Protein AF-A0A496VMR8-F1 (afdb_monomer)

pLDDT: mean 72.73, std 20.85, range [32.0, 97.62]

Radius of gyration: 28.85 Å; Cα contacts (8 Å, |Δi|>4): 171; chains: 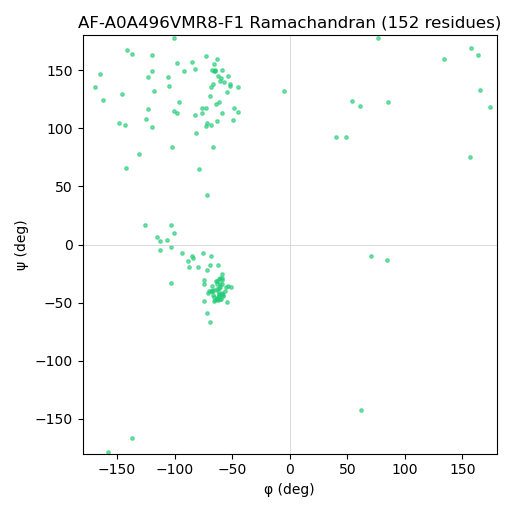1; bounding box: 86×50×65 Å

Solvent-accessible surface area (backbone atoms only — not comparable to full-atom values): 9808 Å² total; per-residue (Å²): 133,90,87,89,85,93,82,94,79,93,77,93,75,91,77,85,83,76,94,79,80,87,86,84,81,88,82,88,84,87,88,81,92,80,79,78,84,73,72,79,72,93,69,85,71,74,80,79,68,59,76,92,42,49,68,71,44,62,63,51,53,76,40,27,34,65,66,50,92,53,47,65,17,45,79,49,20,62,3,35,18,52,54,8,42,77,38,52,97,44,47,84,36,65,69,56,42,52,53,50,17,47,30,50,31,66,17,50,69,88,72,40,80,86,41,67,49,64,46,61,62,40,104,54,53,74,66,52,25,38,54,48,41,49,49,36,34,66,35,68,54,57,62,68,70,49,45,76,46,43,72,70,58,131

Structure (mmCIF, N/CA/C/O backbone):
data_AF-A0A496VMR8-F1
#
_entry.id   AF-A0A496VMR8-F1
#
loop_
_atom_site.group_PDB
_atom_site.id
_atom_site.type_symbol
_atom_site.label_atom_id
_atom_site.label_alt_id
_atom_site.label_comp_id
_atom_site.label_asym_id
_atom_site.label_entity_id
_atom_site.label_seq_id
_atom_site.pdbx_PDB_ins_code
_atom_site.Cartn_x
_atom_site.Cartn_y
_atom_site.Cartn_z
_atom_site.occupancy
_atom_site.B_iso_or_equiv
_atom_site.auth_seq_id
_atom_site.auth_comp_id
_atom_site.auth_asym_id
_atom_site.auth_atom_id
_atom_site.pdbx_PDB_model_num
ATOM 1 N N . MET A 1 1 ? 73.668 -15.943 53.269 1.00 37.44 1 MET A N 1
ATOM 2 C CA . MET A 1 1 ? 74.168 -16.975 52.333 1.00 37.44 1 MET A CA 1
ATOM 3 C C . MET A 1 1 ? 73.376 -18.255 52.558 1.00 37.44 1 MET A C 1
ATOM 5 O O . MET A 1 1 ? 73.432 -18.730 53.677 1.00 37.44 1 MET A O 1
ATOM 9 N N . LYS A 1 2 ? 72.693 -18.758 51.511 1.00 41.97 2 LYS A N 1
ATOM 10 C CA . LYS A 1 2 ? 72.359 -20.175 51.207 1.00 41.97 2 LYS A CA 1
ATOM 11 C C . LYS A 1 2 ? 71.631 -20.953 52.338 1.00 41.97 2 LYS A C 1
ATOM 13 O O . LYS A 1 2 ? 72.177 -21.131 53.413 1.00 41.97 2 LYS A O 1
ATOM 18 N N . LYS A 1 3 ? 70.447 -21.541 52.136 1.00 42.44 3 LYS A N 1
ATOM 19 C CA . LYS A 1 3 ? 70.171 -22.636 51.187 1.00 42.44 3 LYS A CA 1
ATOM 20 C C . LYS A 1 3 ? 68.658 -22.810 50.943 1.00 42.44 3 LYS A C 1
ATOM 22 O O . LYS A 1 3 ? 67.849 -22.625 51.842 1.00 42.44 3 LYS A O 1
ATOM 27 N N . THR A 1 4 ? 68.355 -23.211 49.715 1.00 48.25 4 THR A N 1
ATOM 28 C CA . THR A 1 4 ? 67.074 -23.632 49.124 1.00 48.25 4 THR A CA 1
ATOM 29 C C . THR A 1 4 ? 66.762 -25.107 49.436 1.00 48.25 4 THR A C 1
ATOM 31 O O . THR A 1 4 ? 67.712 -25.878 49.527 1.00 48.25 4 THR A O 1
ATOM 34 N N . LEU A 1 5 ? 65.476 -25.493 49.524 1.00 48.44 5 LEU A N 1
ATOM 35 C CA . LEU A 1 5 ? 64.810 -26.709 48.969 1.00 48.44 5 LEU A CA 1
ATOM 36 C C . LEU A 1 5 ? 63.350 -26.731 49.503 1.00 48.44 5 LEU A C 1
ATOM 38 O O . LEU A 1 5 ? 63.162 -26.553 50.698 1.00 48.44 5 LEU A O 1
ATOM 42 N N . LEU A 1 6 ? 62.283 -26.680 48.694 1.00 39.66 6 LEU A N 1
ATOM 43 C CA . LEU A 1 6 ? 61.690 -27.653 47.747 1.00 39.66 6 LEU A CA 1
ATOM 44 C C . LEU A 1 6 ? 60.708 -28.650 48.409 1.00 39.66 6 LEU A C 1
ATOM 46 O O . LEU A 1 6 ? 61.092 -29.416 49.284 1.00 39.66 6 LEU A O 1
ATOM 50 N N . GLY A 1 7 ? 59.469 -28.666 47.899 1.00 39.09 7 GLY A N 1
ATOM 51 C CA . GLY A 1 7 ? 58.415 -29.666 48.144 1.00 39.09 7 GLY A CA 1
ATOM 52 C C . GLY A 1 7 ? 57.031 -29.059 47.870 1.00 39.09 7 GLY A C 1
ATOM 53 O O . GLY A 1 7 ? 56.445 -28.462 48.760 1.00 39.09 7 GLY A O 1
ATOM 54 N N . ILE A 1 8 ? 56.613 -28.874 46.612 1.00 43.19 8 ILE A N 1
ATOM 55 C CA . ILE A 1 8 ? 55.771 -29.784 45.799 1.00 43.19 8 ILE A CA 1
ATOM 56 C C . ILE A 1 8 ? 54.631 -30.428 46.605 1.00 43.19 8 ILE A C 1
ATOM 58 O O . ILE A 1 8 ? 54.789 -31.501 47.176 1.00 43.19 8 ILE A O 1
ATOM 62 N N . GLY A 1 9 ? 53.465 -29.778 46.584 1.00 42.06 9 GLY A N 1
ATOM 63 C CA . GLY A 1 9 ? 52.176 -30.350 46.966 1.00 42.06 9 GLY A CA 1
ATOM 64 C C . GLY A 1 9 ? 51.193 -30.168 45.813 1.00 42.06 9 GLY A C 1
ATOM 65 O O . GLY A 1 9 ? 50.787 -29.050 45.511 1.00 42.06 9 GLY A O 1
ATOM 66 N N . ILE A 1 10 ? 50.869 -31.268 45.138 1.00 45.88 10 ILE A N 1
ATOM 67 C CA . ILE A 1 10 ? 49.875 -31.356 44.065 1.00 45.88 10 ILE A CA 1
ATOM 68 C C . ILE A 1 10 ? 48.490 -31.327 44.718 1.00 45.88 10 ILE A C 1
ATOM 70 O O . ILE A 1 10 ? 48.128 -32.253 45.438 1.00 45.88 10 ILE A O 1
ATOM 74 N N . GLY A 1 11 ? 47.727 -30.262 44.472 1.00 43.59 11 GLY A N 1
ATOM 75 C CA . GLY A 1 11 ? 46.326 -30.135 44.866 1.00 43.59 11 GLY A CA 1
ATOM 76 C C . GLY A 1 11 ? 45.463 -29.946 43.627 1.00 43.59 11 GLY A C 1
ATOM 77 O O . GLY A 1 11 ? 45.422 -28.863 43.054 1.00 43.59 11 GLY A O 1
ATOM 78 N N . ILE A 1 12 ? 44.805 -31.021 43.199 1.00 47.41 12 ILE A N 1
ATOM 79 C CA . ILE A 1 12 ? 43.786 -31.017 42.148 1.00 47.41 12 ILE A CA 1
ATOM 80 C C . ILE A 1 12 ? 42.535 -30.354 42.735 1.00 47.41 12 ILE A C 1
ATOM 82 O O . ILE A 1 12 ? 41.959 -30.862 43.693 1.00 47.41 12 ILE A O 1
ATOM 86 N N . GLY A 1 13 ? 42.124 -29.222 42.167 1.00 40.88 13 GLY A N 1
ATOM 87 C CA . GLY A 1 13 ? 40.922 -28.494 42.565 1.00 40.88 13 GLY A CA 1
ATOM 88 C C . GLY A 1 13 ? 40.320 -27.792 41.358 1.00 40.88 13 GLY A C 1
ATOM 89 O O . GLY A 1 13 ? 40.856 -26.806 40.866 1.00 40.88 13 GLY A O 1
ATOM 90 N N . ILE A 1 14 ? 39.235 -28.366 40.857 1.00 50.00 14 ILE A N 1
ATOM 91 C CA . ILE A 1 14 ? 38.456 -27.932 39.699 1.00 50.00 14 ILE A CA 1
ATOM 92 C C . ILE A 1 14 ? 37.884 -26.534 39.974 1.00 50.00 14 ILE A C 1
ATOM 94 O O . ILE A 1 14 ? 37.153 -26.349 40.943 1.00 50.00 14 ILE A O 1
ATOM 98 N N . GLY A 1 15 ? 38.196 -25.564 39.115 1.00 37.81 15 GLY A N 1
ATOM 99 C CA . GLY A 1 15 ? 37.668 -24.201 39.183 1.00 37.81 15 GLY A CA 1
ATOM 100 C C . GLY A 1 15 ? 37.148 -23.748 37.825 1.00 37.81 15 GLY A C 1
ATOM 101 O O . GLY A 1 15 ? 37.823 -23.005 37.120 1.00 37.81 15 GLY A O 1
ATOM 102 N N . LEU A 1 16 ? 35.953 -24.208 37.448 1.00 45.22 16 LEU A N 1
ATOM 103 C CA . LEU A 1 16 ? 35.157 -23.572 36.398 1.00 45.22 16 LEU A CA 1
ATOM 104 C C . LEU A 1 16 ? 34.608 -22.257 36.963 1.00 45.22 16 LEU A C 1
ATOM 106 O O . LEU A 1 16 ? 33.652 -22.260 37.735 1.00 45.22 16 LEU A O 1
ATOM 110 N N . ILE A 1 17 ? 35.218 -21.133 36.592 1.00 49.81 17 ILE A N 1
ATOM 111 C CA . ILE A 1 17 ? 34.646 -19.808 36.845 1.00 49.81 17 ILE A CA 1
ATOM 112 C C . ILE A 1 17 ? 33.611 -19.550 35.750 1.00 49.81 17 ILE A C 1
ATOM 114 O O . ILE A 1 17 ? 33.937 -19.132 34.641 1.00 49.81 17 ILE A O 1
ATOM 118 N N . VAL A 1 18 ? 32.351 -19.835 36.072 1.00 51.59 18 VAL A N 1
ATOM 119 C CA . VAL A 1 18 ? 31.188 -19.297 35.365 1.00 51.59 18 VAL A CA 1
ATOM 120 C C . VAL A 1 18 ? 30.935 -17.911 35.950 1.00 51.59 18 VAL A C 1
ATOM 122 O O . VAL A 1 18 ? 30.579 -17.781 37.120 1.00 51.59 18 VAL A O 1
ATOM 125 N N . VAL A 1 19 ? 31.154 -16.863 35.157 1.00 53.84 19 VAL A N 1
ATOM 126 C CA . VAL A 1 19 ? 30.753 -15.501 35.522 1.00 53.84 19 VAL A CA 1
ATOM 127 C C . VAL A 1 19 ? 29.233 -15.419 35.417 1.00 53.84 19 VAL A C 1
ATOM 129 O O . VAL A 1 19 ? 28.676 -15.360 34.325 1.00 53.84 19 VAL A O 1
ATOM 132 N N . GLY A 1 20 ? 28.575 -15.433 36.573 1.00 39.44 20 GLY A N 1
ATOM 133 C CA . GLY A 1 20 ? 27.197 -15.004 36.755 1.00 39.44 20 GLY A CA 1
ATOM 134 C C . GLY A 1 20 ? 27.149 -13.824 37.724 1.00 39.44 20 GLY A C 1
ATOM 135 O O . GLY A 1 20 ? 27.739 -13.886 38.796 1.00 39.44 20 GLY A O 1
ATOM 136 N N . TYR A 1 21 ? 26.424 -12.773 37.351 1.00 38.00 21 TYR A N 1
ATOM 137 C CA . TYR A 1 21 ? 25.860 -11.744 38.235 1.00 38.00 21 TYR A CA 1
ATOM 138 C C . TYR A 1 21 ? 24.498 -11.400 37.605 1.00 38.00 21 TYR A C 1
ATOM 140 O O . TYR A 1 21 ? 24.469 -10.928 36.476 1.00 38.00 21 TYR A O 1
ATOM 148 N N . ASN A 1 22 ? 23.343 -11.863 38.101 1.00 36.72 22 ASN A N 1
ATOM 149 C CA . ASN A 1 22 ? 22.645 -11.562 39.362 1.00 36.72 22 ASN A CA 1
ATOM 150 C C . ASN A 1 22 ? 22.510 -10.059 39.642 1.00 36.72 22 ASN A C 1
ATOM 152 O O . ASN A 1 22 ? 23.364 -9.461 40.290 1.00 36.72 22 ASN A O 1
ATOM 156 N N . TYR A 1 23 ? 21.382 -9.488 39.208 1.00 32.00 23 TYR A N 1
ATOM 157 C CA . TYR A 1 23 ? 20.835 -8.260 39.775 1.00 32.00 23 TYR A CA 1
ATOM 158 C C . TYR A 1 23 ? 19.742 -8.624 40.779 1.00 32.00 23 TYR A C 1
ATOM 160 O O . TYR A 1 23 ? 18.696 -9.159 40.423 1.00 32.00 23 TYR A O 1
ATOM 168 N N . ASN A 1 24 ? 20.031 -8.335 42.045 1.00 39.62 24 ASN A N 1
ATOM 169 C CA . ASN A 1 24 ? 19.116 -8.391 43.174 1.00 39.62 24 ASN A CA 1
ATOM 170 C C . ASN A 1 24 ? 18.569 -6.976 43.412 1.00 39.62 24 ASN A C 1
ATOM 172 O O . ASN A 1 24 ? 19.356 -6.064 43.664 1.00 39.62 24 ASN A O 1
ATOM 176 N N . VAL A 1 25 ? 17.248 -6.793 43.374 1.00 39.12 25 VAL A N 1
ATOM 177 C CA . VAL A 1 25 ? 16.590 -5.608 43.943 1.00 39.12 25 VAL A CA 1
ATOM 178 C C . VAL A 1 25 ? 15.572 -6.100 44.966 1.00 39.12 25 VAL A C 1
ATOM 180 O O . VAL A 1 25 ? 14.660 -6.858 44.650 1.00 39.12 25 VAL A O 1
ATOM 183 N N . SER A 1 26 ? 15.813 -5.723 46.217 1.00 38.31 26 SER A N 1
ATOM 184 C CA . SER A 1 26 ? 15.092 -6.141 47.415 1.00 38.31 26 SER A CA 1
ATOM 185 C C . SER A 1 26 ? 13.645 -5.636 47.442 1.00 38.31 26 SER A C 1
ATOM 187 O O . SER A 1 26 ? 13.392 -4.463 47.181 1.00 38.31 26 SER A O 1
ATOM 189 N N . ASN A 1 27 ? 12.719 -6.504 47.858 1.00 43.16 27 ASN A N 1
ATOM 190 C CA . ASN A 1 27 ? 11.381 -6.145 48.344 1.00 43.16 27 ASN A CA 1
ATOM 191 C C . ASN A 1 27 ? 11.419 -5.977 49.879 1.00 43.16 27 ASN A C 1
ATOM 193 O O . ASN A 1 27 ? 12.207 -6.665 50.536 1.00 43.16 27 ASN A O 1
ATOM 197 N N . PRO A 1 28 ? 10.583 -5.107 50.473 1.00 50.69 28 PRO A N 1
ATOM 198 C CA . PRO A 1 28 ? 9.488 -5.638 51.302 1.00 50.69 28 PRO A CA 1
ATOM 199 C C . PRO A 1 28 ? 8.222 -4.753 51.204 1.00 50.69 28 PRO A C 1
ATOM 201 O O . PRO A 1 28 ? 8.284 -3.544 51.397 1.00 50.69 28 PRO A O 1
ATOM 204 N N . THR A 1 29 ? 7.017 -5.261 50.934 1.00 33.69 29 THR A N 1
ATOM 205 C CA . THR A 1 29 ? 6.047 -5.799 51.918 1.00 33.69 29 THR A CA 1
ATOM 206 C C . THR A 1 29 ? 4.696 -5.912 51.178 1.00 33.69 29 THR A C 1
ATOM 208 O O . THR A 1 29 ? 4.313 -4.969 50.493 1.00 33.69 29 THR A O 1
ATOM 211 N N . ALA A 1 30 ? 3.972 -7.030 51.286 1.00 41.16 30 ALA A N 1
ATOM 212 C CA . ALA A 1 30 ? 2.591 -7.203 50.781 1.00 41.16 30 ALA A CA 1
ATOM 213 C C . ALA A 1 30 ? 1.575 -7.050 51.947 1.00 41.16 30 ALA A C 1
ATOM 215 O O . ALA A 1 30 ? 2.044 -6.981 53.085 1.00 41.16 30 ALA A O 1
ATOM 216 N N . PRO A 1 31 ? 0.229 -7.110 51.777 1.00 63.44 31 PRO A N 1
ATOM 217 C CA . PRO A 1 31 ? -0.577 -7.259 50.553 1.00 63.44 31 PRO A CA 1
ATOM 218 C C . PRO A 1 31 ? -1.830 -6.340 50.495 1.00 63.44 31 PRO A C 1
ATOM 220 O O . PRO A 1 31 ? -2.320 -5.883 51.524 1.00 63.44 31 PRO A O 1
ATOM 223 N N . SER A 1 32 ? -2.435 -6.157 49.316 1.00 35.75 32 SER A N 1
ATOM 224 C CA . SER A 1 32 ? -3.904 -6.156 49.141 1.00 35.75 32 SER A CA 1
ATOM 225 C C . SER A 1 32 ? -4.275 -6.186 47.658 1.00 35.75 32 SER A C 1
ATOM 227 O O . SER A 1 32 ? -3.660 -5.513 46.840 1.00 35.75 32 SER A O 1
ATOM 229 N N . ALA A 1 33 ? -5.252 -7.036 47.358 1.00 52.56 33 ALA A N 1
ATOM 230 C CA . ALA A 1 33 ? -5.803 -7.379 46.055 1.00 52.56 33 ALA A CA 1
ATOM 231 C C . ALA A 1 33 ? -6.083 -6.186 45.127 1.00 52.56 33 ALA A C 1
ATOM 233 O O . ALA A 1 33 ? -6.717 -5.234 45.564 1.00 52.56 33 ALA A O 1
ATOM 234 N N . VAL A 1 34 ? -5.705 -6.319 43.851 1.00 44.69 34 VAL A N 1
ATOM 235 C CA . VAL A 1 34 ? -6.587 -6.138 42.683 1.00 44.69 34 VAL A CA 1
ATOM 236 C C . VAL A 1 34 ? -5.940 -6.789 41.451 1.00 44.69 34 VAL A C 1
ATOM 238 O O . VAL A 1 34 ? -4.794 -6.507 41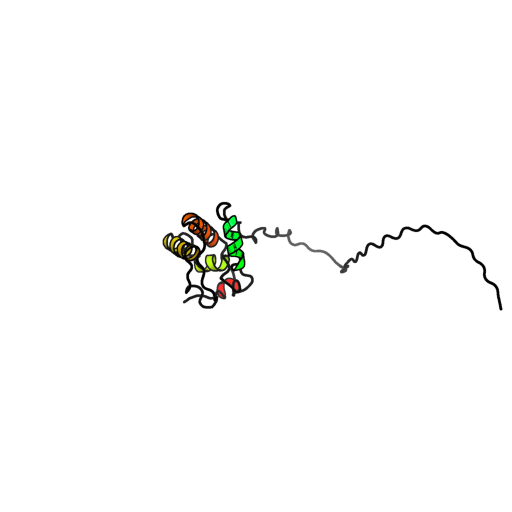.118 1.00 44.69 34 VAL A O 1
ATOM 241 N N . ASP A 1 35 ? -6.721 -7.689 40.861 1.00 40.59 35 ASP A N 1
ATOM 242 C CA . ASP A 1 35 ? -6.798 -8.125 39.466 1.00 40.59 35 ASP A CA 1
ATOM 243 C C . ASP A 1 35 ? -5.593 -8.775 38.749 1.00 40.59 35 ASP A C 1
ATOM 245 O O . ASP A 1 35 ? -4.511 -8.223 38.573 1.00 40.59 35 ASP A O 1
ATOM 249 N N . GLU A 1 36 ? -5.880 -10.017 38.339 1.00 50.81 36 GLU A N 1
ATOM 250 C CA . GLU A 1 36 ? -5.376 -10.812 37.213 1.00 50.81 36 GLU A CA 1
ATOM 251 C C . GLU A 1 36 ? -4.419 -10.078 36.255 1.00 50.81 36 GLU A C 1
ATOM 253 O O . GLU A 1 36 ? -4.749 -8.986 35.786 1.00 50.81 36 GLU A O 1
ATOM 258 N N . PRO A 1 37 ? -3.258 -10.661 35.881 1.00 44.09 37 PRO A N 1
ATOM 259 C CA . PRO A 1 37 ? -2.457 -10.070 34.826 1.00 44.09 37 PRO A CA 1
ATOM 260 C C . PRO A 1 37 ? -3.291 -10.110 33.547 1.00 44.09 37 PRO A C 1
ATOM 262 O O . PRO A 1 37 ? -3.468 -11.173 32.951 1.00 44.09 37 PRO A O 1
ATOM 265 N N . ALA A 1 38 ? -3.801 -8.943 33.142 1.00 46.50 38 ALA A N 1
ATOM 266 C CA . ALA A 1 38 ? -4.305 -8.717 31.805 1.00 46.50 38 ALA A CA 1
ATOM 267 C C . ALA A 1 38 ? -3.285 -9.329 30.848 1.00 46.50 38 ALA A C 1
ATOM 269 O O . ALA A 1 38 ? -2.116 -8.930 30.825 1.00 46.50 38 ALA A O 1
ATOM 270 N N . ALA A 1 39 ? -3.724 -10.375 30.149 1.00 44.03 39 ALA A N 1
ATOM 271 C CA . ALA A 1 39 ? -2.936 -11.044 29.144 1.00 44.03 39 ALA A CA 1
ATOM 272 C C . ALA A 1 39 ? -2.357 -9.968 28.229 1.00 44.03 39 ALA A C 1
ATOM 274 O O . ALA A 1 39 ? -3.097 -9.210 27.602 1.00 44.03 39 ALA A O 1
ATOM 275 N N . LEU A 1 40 ? -1.027 -9.887 28.222 1.00 41.38 40 LEU A N 1
ATOM 276 C CA . LEU A 1 40 ? -0.253 -9.052 27.326 1.00 41.38 40 LEU A CA 1
ATOM 277 C C . LEU A 1 40 ? -0.777 -9.323 25.912 1.00 41.38 40 LEU A C 1
ATOM 279 O O . LEU A 1 40 ? -0.639 -10.427 25.383 1.00 41.38 40 LEU A O 1
ATOM 283 N N . SER A 1 41 ? -1.500 -8.352 25.369 1.00 46.31 41 SER A N 1
ATOM 284 C CA . SER A 1 41 ? -2.254 -8.469 24.133 1.00 46.31 41 SER A CA 1
ATOM 285 C C . SER A 1 41 ? -1.316 -8.837 22.989 1.00 46.31 41 SER A C 1
ATOM 287 O O . SER A 1 41 ? -0.471 -8.043 22.587 1.00 46.31 41 SER A O 1
ATOM 289 N N . ALA A 1 42 ? -1.475 -10.043 22.449 1.00 49.81 42 ALA A N 1
ATOM 290 C CA . ALA A 1 42 ? -0.724 -10.565 21.310 1.00 49.81 42 ALA A CA 1
ATOM 291 C C . ALA A 1 42 ? -1.120 -9.901 19.968 1.00 49.81 42 ALA A C 1
ATOM 293 O O . ALA A 1 42 ? -1.291 -10.591 18.968 1.00 49.81 42 ALA A O 1
ATOM 294 N N . VAL A 1 43 ? -1.313 -8.578 19.935 1.00 50.50 43 VAL A N 1
ATOM 295 C CA . VAL A 1 43 ? -1.842 -7.853 18.760 1.00 50.50 43 VAL A CA 1
ATOM 296 C C . VAL A 1 43 ? -0.840 -6.914 18.091 1.00 50.50 43 VAL A C 1
ATOM 298 O O . VAL A 1 43 ? -1.193 -6.241 17.131 1.00 50.50 43 VAL A O 1
ATOM 301 N N . ASP A 1 44 ? 0.407 -6.856 18.554 1.00 59.69 44 ASP A N 1
ATOM 302 C CA . ASP A 1 44 ? 1.327 -5.814 18.083 1.00 59.69 44 ASP A CA 1
ATOM 303 C C . ASP A 1 44 ? 2.066 -6.130 16.775 1.00 59.69 44 ASP A C 1
ATOM 305 O O . ASP A 1 44 ? 2.687 -5.227 16.204 1.00 59.69 44 ASP A O 1
ATOM 309 N N . GLU A 1 45 ? 1.993 -7.368 16.269 1.00 64.19 45 GLU A N 1
ATOM 310 C CA . GLU A 1 45 ? 2.647 -7.724 15.010 1.00 64.19 45 GLU A CA 1
ATOM 311 C C . GLU A 1 45 ? 1.647 -7.749 13.841 1.00 64.19 45 GLU A C 1
ATOM 313 O O . GLU A 1 45 ? 0.729 -8.576 13.827 1.00 64.19 45 GLU A O 1
ATOM 318 N N . PRO A 1 46 ? 1.795 -6.850 12.849 1.00 71.81 46 PRO A N 1
ATOM 319 C CA . PRO A 1 46 ? 0.962 -6.862 11.655 1.00 71.81 46 PRO A CA 1
ATOM 320 C C . PRO A 1 46 ? 1.058 -8.211 10.939 1.00 71.81 46 PRO A C 1
ATOM 322 O O . PRO A 1 46 ? 2.140 -8.786 10.815 1.00 71.81 46 PRO A O 1
ATOM 325 N N . ALA A 1 47 ? -0.079 -8.695 10.433 1.00 79.81 47 ALA A N 1
ATOM 326 C CA . ALA A 1 47 ? -0.141 -9.951 9.697 1.00 79.81 47 ALA A CA 1
ATOM 327 C C . ALA A 1 47 ? 0.893 -9.970 8.562 1.00 79.81 47 ALA A C 1
ATOM 329 O O . ALA A 1 47 ? 1.033 -8.993 7.824 1.00 79.81 47 ALA A O 1
ATOM 330 N N . ALA A 1 48 ? 1.600 -11.089 8.403 1.00 82.88 48 ALA A N 1
ATOM 331 C CA . ALA A 1 48 ? 2.559 -11.259 7.318 1.00 82.88 48 ALA A CA 1
ATOM 332 C C . ALA A 1 48 ? 1.879 -11.100 5.939 1.00 82.88 48 ALA A C 1
ATOM 334 O O . ALA A 1 48 ? 0.699 -11.436 5.792 1.00 82.88 48 ALA A O 1
ATOM 335 N N . PRO A 1 49 ? 2.603 -10.619 4.912 1.00 85.38 49 PRO A N 1
ATOM 336 C CA . PRO A 1 49 ? 2.048 -10.517 3.569 1.00 85.38 49 PRO A CA 1
ATOM 337 C C . PRO A 1 49 ? 1.745 -11.904 2.976 1.00 85.38 49 PRO A C 1
ATOM 339 O O . PRO A 1 49 ? 2.396 -12.887 3.348 1.00 85.38 49 PRO A O 1
ATOM 342 N N . PRO A 1 50 ? 0.809 -12.004 2.010 1.00 86.25 50 PRO A N 1
ATOM 343 C CA . PRO A 1 50 ? 0.518 -13.256 1.315 1.00 86.25 50 PRO A CA 1
ATOM 344 C C . PRO A 1 50 ? 1.772 -13.903 0.707 1.00 86.25 50 PRO A C 1
ATOM 346 O O . PRO A 1 50 ? 2.669 -13.217 0.207 1.00 86.25 50 PRO A O 1
ATOM 349 N N . ALA A 1 51 ? 1.829 -15.239 0.706 1.00 84.88 51 ALA A N 1
ATOM 350 C CA . ALA A 1 51 ? 3.004 -15.994 0.257 1.00 84.88 51 ALA A CA 1
ATOM 351 C C . ALA A 1 51 ? 3.441 -15.629 -1.176 1.00 84.88 51 ALA A C 1
ATOM 353 O O . ALA A 1 51 ? 4.637 -15.514 -1.446 1.00 84.88 51 ALA A O 1
ATOM 354 N N . GLU A 1 52 ? 2.472 -15.359 -2.052 1.00 81.06 52 GLU A N 1
ATOM 355 C CA . GLU A 1 52 ? 2.642 -14.978 -3.463 1.00 81.06 52 GLU A CA 1
ATOM 356 C C . GLU A 1 52 ? 3.468 -13.697 -3.668 1.00 81.06 52 GLU A C 1
ATOM 358 O O . GLU A 1 52 ? 4.105 -13.528 -4.710 1.00 81.06 52 GLU A O 1
ATOM 363 N N . VAL A 1 53 ? 3.503 -12.810 -2.666 1.00 80.69 53 VAL A N 1
ATOM 364 C CA . VAL A 1 53 ? 4.259 -11.547 -2.702 1.00 80.69 53 VAL A CA 1
ATOM 365 C C . VAL A 1 53 ? 5.427 -11.518 -1.711 1.00 80.69 53 VAL A C 1
ATOM 367 O O . VAL A 1 53 ? 6.237 -10.596 -1.746 1.00 80.69 53 VA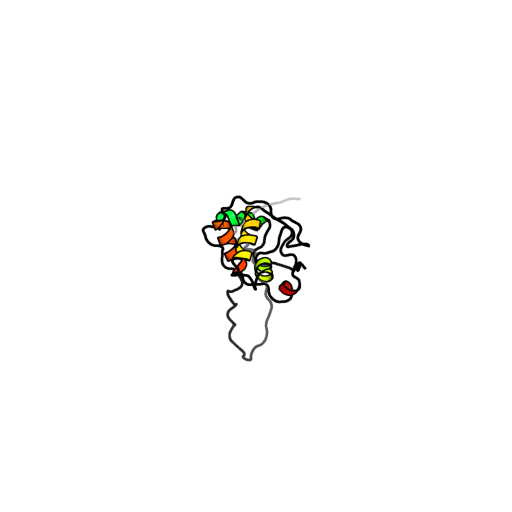L A O 1
ATOM 370 N N . SER A 1 54 ? 5.586 -12.547 -0.872 1.00 78.31 54 SER A N 1
ATOM 371 C CA . SER A 1 54 ? 6.597 -12.604 0.200 1.00 78.31 54 SER A CA 1
ATOM 372 C C . SER A 1 54 ? 8.058 -12.525 -0.280 1.00 78.31 54 SER A C 1
ATOM 374 O O . SER A 1 54 ? 8.922 -12.027 0.442 1.00 78.31 54 SER A O 1
ATOM 376 N N . GLY A 1 55 ? 8.344 -12.994 -1.499 1.00 78.12 55 GLY A N 1
ATOM 377 C CA . GLY A 1 55 ? 9.656 -12.900 -2.147 1.00 78.12 55 GLY A CA 1
ATOM 378 C C . GLY A 1 55 ? 10.028 -11.465 -2.542 1.00 78.12 55 GLY A C 1
ATOM 379 O O . GLY A 1 55 ? 10.957 -10.910 -1.948 1.00 78.12 55 GLY A O 1
ATOM 380 N N . PRO A 1 56 ? 9.315 -10.844 -3.506 1.00 73.06 56 PRO A N 1
ATOM 381 C CA . PRO A 1 56 ? 9.576 -9.464 -3.928 1.00 73.06 56 PRO A CA 1
ATOM 382 C C . PRO A 1 56 ? 9.448 -8.457 -2.775 1.00 73.06 56 PRO A C 1
ATOM 384 O O . PRO A 1 56 ? 10.206 -7.491 -2.717 1.00 73.06 56 PRO A O 1
ATOM 387 N N . TYR A 1 57 ? 8.581 -8.736 -1.798 1.00 77.00 57 TYR A N 1
ATOM 388 C CA . TYR A 1 57 ? 8.397 -7.932 -0.591 1.00 77.00 57 TYR A CA 1
ATOM 389 C C . TYR A 1 57 ? 9.681 -7.653 0.204 1.00 77.00 57 TYR A C 1
ATOM 391 O O . TYR A 1 57 ? 9.838 -6.567 0.766 1.00 77.00 57 TYR A O 1
ATOM 399 N N . LYS A 1 58 ? 10.623 -8.605 0.257 1.00 81.12 58 LYS A N 1
ATOM 400 C CA . LYS A 1 58 ? 11.861 -8.429 1.037 1.00 81.12 58 LYS A CA 1
ATOM 401 C C . LYS A 1 58 ? 12.696 -7.247 0.545 1.00 81.12 58 LYS A C 1
ATOM 403 O O . LYS A 1 58 ? 13.384 -6.627 1.349 1.00 81.12 58 LYS A O 1
ATOM 408 N N . LEU A 1 59 ? 12.617 -6.921 -0.746 1.00 84.81 59 LEU A N 1
ATOM 409 C CA . LEU A 1 59 ? 13.291 -5.754 -1.319 1.00 84.81 59 LEU A CA 1
ATOM 410 C C . LEU A 1 59 ? 12.582 -4.450 -0.940 1.00 84.81 59 LEU A C 1
ATOM 412 O O . LEU A 1 59 ? 13.239 -3.445 -0.694 1.00 84.81 59 LEU A O 1
ATOM 416 N N . CYS A 1 60 ? 11.255 -4.472 -0.811 1.00 88.88 60 CYS A N 1
ATOM 417 C CA . CYS A 1 60 ? 10.467 -3.310 -0.399 1.00 88.88 60 CYS A CA 1
ATOM 418 C C . CYS A 1 60 ? 10.826 -2.854 1.029 1.00 88.88 60 CYS A C 1
ATOM 420 O O . CYS A 1 60 ? 10.822 -1.659 1.323 1.00 88.88 60 CYS A O 1
ATOM 422 N N . LEU A 1 61 ? 11.218 -3.797 1.897 1.00 88.25 61 LEU A N 1
ATOM 423 C CA . LEU A 1 61 ? 11.647 -3.529 3.277 1.00 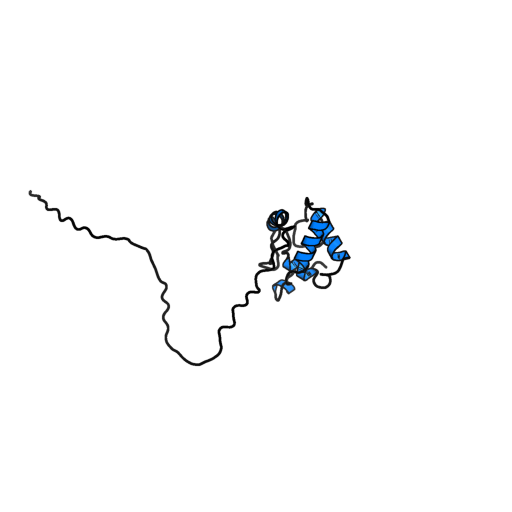88.25 61 LEU A CA 1
ATOM 424 C C . LEU A 1 61 ? 12.983 -2.778 3.412 1.00 88.25 61 LEU A C 1
ATOM 426 O O . LEU A 1 61 ? 13.343 -2.354 4.514 1.00 88.25 61 LEU A O 1
ATOM 430 N N . VAL A 1 62 ? 13.728 -2.613 2.314 1.00 85.69 62 VAL A N 1
ATOM 431 C CA . VAL A 1 62 ? 14.948 -1.791 2.295 1.00 85.69 62 VAL A CA 1
ATOM 432 C C . VAL A 1 62 ? 14.600 -0.316 2.496 1.00 85.69 62 VAL A C 1
ATOM 434 O O . VAL A 1 62 ? 15.293 0.376 3.241 1.00 85.69 62 VAL A O 1
ATOM 437 N N . CYS A 1 63 ? 13.510 0.145 1.878 1.00 86.38 63 CYS A N 1
ATOM 438 C CA . CYS A 1 63 ? 13.083 1.544 1.937 1.00 86.38 63 CYS A CA 1
ATOM 439 C C . CYS A 1 63 ? 11.904 1.763 2.889 1.00 86.38 63 CYS A C 1
ATOM 441 O O . CYS A 1 63 ? 11.834 2.802 3.541 1.00 86.38 63 CYS A O 1
ATOM 443 N N . HIS A 1 64 ? 11.010 0.778 3.005 1.00 88.88 64 HIS A N 1
ATOM 444 C CA . HIS A 1 64 ? 9.802 0.872 3.817 1.00 88.88 64 HIS A CA 1
ATOM 445 C C . HIS A 1 64 ? 9.916 0.064 5.106 1.00 88.88 64 HIS A C 1
ATOM 447 O O . HIS A 1 64 ? 10.468 -1.037 5.141 1.00 88.88 64 HIS A O 1
ATOM 453 N N . LYS A 1 65 ? 9.325 0.585 6.178 1.00 88.06 65 LYS A N 1
ATOM 454 C CA . LYS A 1 65 ? 9.055 -0.188 7.393 1.00 88.06 65 LYS A CA 1
ATOM 455 C C . LYS A 1 65 ? 7.615 -0.672 7.387 1.00 88.06 65 LYS A C 1
ATOM 457 O O . LYS A 1 65 ? 6.759 -0.076 6.742 1.00 88.06 65 LYS A O 1
ATOM 462 N N . ILE A 1 66 ? 7.335 -1.750 8.117 1.00 89.25 66 ILE A N 1
ATOM 463 C CA . ILE A 1 66 ? 5.944 -2.181 8.285 1.00 89.25 66 ILE A CA 1
ATOM 464 C C . ILE A 1 66 ? 5.225 -1.196 9.202 1.00 89.25 66 ILE A C 1
ATOM 466 O O . ILE A 1 66 ? 4.270 -0.553 8.781 1.00 89.25 66 ILE A O 1
ATOM 470 N N . LYS A 1 67 ? 5.743 -1.037 10.423 1.00 86.88 67 LYS A N 1
ATOM 471 C CA . LYS A 1 67 ? 5.251 -0.101 11.433 1.00 86.88 67 LYS A CA 1
ATOM 472 C C . LYS A 1 67 ? 6.193 1.095 11.526 1.00 86.88 67 LYS A C 1
ATOM 474 O O . LYS A 1 67 ? 7.413 0.923 11.521 1.00 86.88 67 LYS A O 1
ATOM 479 N N . ALA A 1 68 ? 5.622 2.291 11.605 1.00 76.81 68 ALA A N 1
ATOM 480 C CA . ALA A 1 68 ? 6.383 3.504 11.868 1.00 76.81 68 ALA A CA 1
ATOM 481 C C . ALA A 1 68 ? 6.923 3.489 13.310 1.00 76.81 68 ALA A C 1
ATOM 483 O O . ALA A 1 68 ? 6.194 3.134 14.235 1.00 76.81 68 ALA A O 1
ATOM 484 N N . SER A 1 69 ? 8.188 3.866 13.505 1.00 68.69 69 SER A N 1
ATOM 485 C CA . SER A 1 69 ? 8.770 4.097 14.839 1.00 68.69 69 SER A CA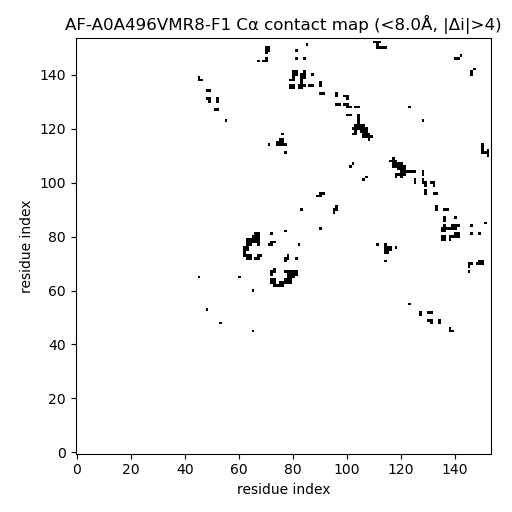 1
ATOM 486 C C . SER A 1 69 ? 8.556 5.528 15.342 1.00 68.69 69 SER A C 1
ATOM 488 O O . SER A 1 69 ? 8.656 5.779 16.537 1.00 68.69 69 SER A O 1
ATOM 490 N N . ASP A 1 70 ? 8.271 6.451 14.425 1.00 67.44 70 ASP A N 1
ATOM 491 C CA . ASP A 1 70 ? 8.023 7.874 14.646 1.00 67.44 70 ASP A CA 1
ATOM 492 C C . ASP A 1 70 ? 7.205 8.438 13.463 1.00 67.44 70 ASP A C 1
ATOM 494 O O . ASP A 1 70 ? 6.849 7.710 12.531 1.00 67.44 70 ASP A O 1
ATOM 498 N N . SER A 1 71 ? 6.901 9.737 13.479 1.00 63.12 71 SER A N 1
ATOM 499 C CA . SER A 1 71 ? 6.124 10.409 12.429 1.00 63.12 71 SER A CA 1
ATOM 500 C C . SER A 1 71 ? 6.772 10.393 11.042 1.00 63.12 71 SER A C 1
ATOM 502 O O . SER A 1 71 ? 6.078 10.576 10.045 1.00 63.12 71 SER A O 1
ATOM 504 N N . THR A 1 72 ? 8.074 10.133 10.932 1.00 63.78 72 THR A N 1
ATOM 505 C CA . THR A 1 72 ? 8.774 10.125 9.643 1.00 63.78 72 THR A CA 1
ATOM 506 C C . THR A 1 72 ? 8.558 8.830 8.867 1.00 63.78 72 THR A C 1
ATOM 508 O O . THR A 1 72 ? 8.736 8.821 7.658 1.00 63.78 72 THR A O 1
ATOM 511 N N . GLY A 1 73 ? 8.145 7.728 9.508 1.00 59.56 73 GLY A N 1
ATOM 512 C CA . GLY A 1 73 ? 7.844 6.480 8.791 1.00 59.56 73 GLY A CA 1
ATOM 513 C C . GLY A 1 73 ? 9.032 5.715 8.210 1.00 59.56 73 GLY A C 1
ATOM 514 O O . GLY A 1 73 ? 8.874 4.570 7.784 1.00 59.56 73 GLY A O 1
ATOM 515 N N . GLY A 1 74 ? 10.215 6.328 8.219 1.00 67.00 74 GLY A N 1
ATOM 516 C CA . GLY A 1 74 ? 11.427 5.855 7.566 1.00 67.00 74 GLY A CA 1
ATOM 517 C C . GLY A 1 74 ? 12.131 6.979 6.800 1.00 67.00 74 GLY A C 1
ATOM 518 O O . GLY A 1 74 ? 11.533 7.983 6.433 1.00 67.00 74 GLY A O 1
ATOM 519 N N . ILE A 1 75 ? 13.429 6.801 6.528 1.00 66.44 75 ILE A N 1
ATOM 520 C CA . ILE A 1 75 ? 14.233 7.790 5.783 1.00 66.44 75 ILE A CA 1
ATOM 521 C C . ILE A 1 75 ? 13.894 7.781 4.282 1.00 66.44 75 ILE A C 1
ATOM 523 O O . ILE A 1 75 ? 14.023 8.802 3.619 1.00 66.44 75 ILE A O 1
ATOM 527 N N . LEU A 1 76 ? 13.488 6.628 3.736 1.00 80.75 76 LEU A N 1
ATOM 528 C CA . LEU A 1 76 ? 13.364 6.397 2.290 1.00 80.75 76 LEU A CA 1
ATOM 529 C C . LEU A 1 76 ? 11.928 6.149 1.814 1.00 80.75 76 LEU A C 1
ATOM 531 O O . LEU A 1 76 ? 11.716 5.811 0.655 1.00 80.75 76 LEU A O 1
ATOM 535 N N . GLY A 1 77 ? 10.933 6.285 2.677 1.00 83.81 77 GLY A N 1
ATOM 536 C CA . GLY A 1 77 ? 9.544 6.083 2.297 1.00 83.81 77 GLY A CA 1
ATOM 537 C C . GLY A 1 77 ? 8.654 5.896 3.517 1.00 83.81 77 GLY A C 1
ATOM 538 O O . GLY A 1 77 ? 9.159 5.602 4.603 1.00 83.81 77 GLY A O 1
ATOM 539 N N . PRO A 1 78 ? 7.332 6.051 3.348 1.00 88.19 78 PRO A N 1
ATOM 540 C CA . PRO A 1 78 ? 6.387 5.885 4.440 1.00 88.19 78 PRO A CA 1
ATOM 541 C C . PRO A 1 78 ? 6.380 4.441 4.941 1.00 88.19 78 PRO A C 1
ATOM 543 O O . PRO A 1 78 ? 6.544 3.493 4.163 1.00 88.19 78 PRO A O 1
ATOM 546 N N . ALA A 1 79 ? 6.111 4.257 6.229 1.00 90.06 79 ALA A N 1
ATOM 547 C CA . ALA A 1 79 ? 5.804 2.931 6.743 1.00 90.06 79 ALA A CA 1
ATOM 548 C C . ALA A 1 79 ? 4.454 2.450 6.186 1.00 90.06 79 ALA A C 1
ATOM 550 O O . ALA A 1 79 ? 3.547 3.251 5.952 1.00 90.06 79 ALA A O 1
ATOM 551 N N . TYR A 1 80 ? 4.270 1.140 6.023 1.00 91.94 80 TYR A N 1
ATOM 552 C CA . TYR A 1 80 ? 3.012 0.598 5.499 1.00 91.94 80 TYR A CA 1
ATOM 553 C C . TYR A 1 80 ? 1.807 0.945 6.376 1.00 91.94 80 TYR A C 1
ATOM 555 O O . TYR A 1 80 ? 0.746 1.242 5.839 1.00 91.94 80 TYR A O 1
ATOM 563 N N . THR A 1 81 ? 1.968 1.017 7.700 1.00 90.31 81 THR A N 1
ATOM 564 C CA . THR A 1 81 ? 0.897 1.493 8.592 1.00 90.31 81 THR A CA 1
ATOM 565 C C . THR A 1 81 ? 0.533 2.959 8.347 1.00 90.31 81 THR A C 1
ATOM 567 O O . THR A 1 81 ? -0.629 3.325 8.492 1.00 90.31 81 THR A O 1
ATOM 570 N N . GLN A 1 82 ? 1.472 3.815 7.927 1.00 89.31 82 GLN A N 1
ATOM 571 C CA . GLN A 1 82 ? 1.152 5.199 7.548 1.00 89.31 82 GLN A CA 1
ATOM 572 C C . GLN A 1 82 ? 0.357 5.247 6.246 1.00 89.31 82 GLN A C 1
ATOM 574 O O . GLN A 1 82 ? -0.601 6.008 6.148 1.00 89.31 82 GLN A O 1
ATOM 579 N N . VAL A 1 83 ? 0.715 4.403 5.272 1.00 91.56 83 VAL A N 1
ATOM 580 C CA . VAL A 1 83 ? -0.059 4.244 4.032 1.00 91.56 83 VAL A CA 1
ATOM 581 C C . VAL A 1 83 ? -1.477 3.765 4.358 1.00 91.56 83 VAL A C 1
ATOM 583 O O . VAL A 1 83 ? -2.439 4.364 3.886 1.00 91.56 83 VAL A O 1
ATOM 586 N N . ALA A 1 84 ? -1.616 2.747 5.214 1.00 93.31 84 ALA A N 1
ATOM 587 C CA . ALA A 1 84 ? -2.911 2.242 5.668 1.00 93.31 84 ALA A CA 1
ATOM 588 C C . ALA A 1 84 ? -3.749 3.334 6.347 1.00 93.31 84 ALA A C 1
ATOM 590 O O . ALA A 1 84 ? -4.926 3.485 6.042 1.00 93.31 84 ALA A O 1
ATOM 591 N N . THR A 1 85 ? -3.122 4.144 7.205 1.00 91.38 85 THR A N 1
ATOM 592 C CA . THR A 1 85 ? -3.788 5.258 7.902 1.00 91.38 85 THR A CA 1
ATOM 593 C C . THR A 1 85 ? -4.247 6.339 6.929 1.00 91.38 85 THR A C 1
ATOM 595 O O . THR A 1 85 ? -5.396 6.764 6.973 1.00 91.38 85 THR A O 1
ATOM 598 N N . HIS A 1 86 ? -3.375 6.763 6.009 1.00 89.56 86 HIS A N 1
ATOM 599 C CA . HIS A 1 86 ? -3.692 7.808 5.034 1.00 89.56 86 HIS A CA 1
ATOM 600 C C . HIS A 1 86 ? -4.869 7.416 4.127 1.00 89.56 86 HIS A C 1
ATOM 602 O O . HIS A 1 86 ? -5.700 8.253 3.780 1.00 89.56 86 HIS A O 1
ATOM 608 N N . TYR A 1 87 ? -4.961 6.136 3.761 1.00 92.88 87 TYR A N 1
ATOM 609 C CA . TYR A 1 87 ? -6.004 5.607 2.882 1.00 92.88 87 TYR A CA 1
ATOM 610 C C . TYR A 1 87 ? -7.110 4.840 3.621 1.00 92.88 87 TYR A C 1
ATOM 612 O O . TYR A 1 87 ? -7.862 4.115 2.972 1.00 92.88 87 TYR A O 1
ATOM 620 N N . GLN A 1 88 ? -7.251 4.988 4.941 1.00 93.00 88 GLN A N 1
ATOM 621 C CA . GLN A 1 88 ? -8.145 4.145 5.749 1.00 93.00 88 GLN A CA 1
ATOM 622 C C . GLN A 1 88 ? -9.607 4.167 5.265 1.00 93.00 88 GLN A C 1
ATOM 624 O O . GLN A 1 88 ? -10.241 3.118 5.147 1.00 93.00 88 GLN A O 1
ATOM 629 N N . ASP A 1 89 ? -10.109 5.341 4.869 1.00 94.19 89 ASP A N 1
ATOM 630 C CA . ASP A 1 89 ? -11.488 5.527 4.388 1.00 94.19 89 ASP A CA 1
ATOM 631 C C . ASP A 1 89 ? -11.690 5.005 2.955 1.00 94.19 89 ASP A C 1
ATOM 633 O O . ASP A 1 89 ? -12.805 4.964 2.437 1.00 94.19 89 ASP A O 1
ATOM 637 N N . LYS A 1 90 ? -10.596 4.612 2.295 1.00 95.12 90 LYS A N 1
ATOM 638 C CA . LYS A 1 90 ? -10.536 4.131 0.910 1.00 95.12 90 LYS A CA 1
ATOM 639 C C . LYS A 1 90 ? -9.856 2.766 0.801 1.00 95.12 90 LYS A C 1
ATOM 641 O O . LYS A 1 90 ? -9.473 2.360 -0.293 1.00 95.12 90 LYS A O 1
ATOM 646 N N . LYS A 1 91 ? -9.714 2.038 1.912 1.00 94.25 91 LYS A N 1
ATOM 647 C CA . LYS A 1 91 ? -8.979 0.764 1.959 1.00 94.25 91 LYS A CA 1
ATOM 648 C C . LYS A 1 91 ? -9.532 -0.306 1.004 1.00 94.25 91 LYS A C 1
ATOM 650 O O . LYS A 1 91 ? -8.772 -1.132 0.511 1.00 94.25 91 LYS A O 1
ATOM 655 N N . ASP A 1 92 ? -10.834 -0.242 0.714 1.00 95.12 92 ASP A N 1
ATOM 656 C CA . ASP A 1 92 ? -11.554 -1.150 -0.191 1.00 95.12 92 ASP A CA 1
ATOM 657 C C . ASP A 1 92 ? -11.922 -0.492 -1.543 1.00 95.12 92 ASP A C 1
ATOM 659 O O . ASP A 1 92 ? -12.586 -1.109 -2.377 1.00 95.12 92 ASP A O 1
ATOM 663 N N . ASP A 1 93 ? -11.504 0.758 -1.786 1.00 97.62 93 ASP A N 1
ATOM 664 C CA . ASP A 1 93 ? -11.785 1.468 -3.036 1.00 97.62 93 ASP A CA 1
ATOM 665 C C . ASP A 1 93 ? -10.881 0.963 -4.169 1.00 97.62 93 ASP A C 1
ATOM 667 O O . ASP A 1 93 ? -9.654 1.101 -4.142 1.00 97.62 93 ASP A O 1
ATOM 671 N N . GLN A 1 94 ? -11.498 0.399 -5.209 1.00 97.31 94 GLN A N 1
ATOM 672 C CA . GLN A 1 94 ? -10.769 -0.230 -6.308 1.00 97.31 94 GLN A CA 1
ATOM 673 C C . GLN A 1 94 ? -9.901 0.774 -7.083 1.00 97.31 94 GLN A C 1
ATOM 675 O O . GLN A 1 94 ? -8.800 0.419 -7.506 1.00 97.31 94 GLN A O 1
ATOM 680 N N . ALA A 1 95 ? -10.342 2.029 -7.217 1.00 97.50 95 ALA A N 1
ATOM 681 C CA . ALA A 1 95 ? -9.565 3.067 -7.892 1.00 97.50 95 ALA A CA 1
ATOM 682 C C . ALA A 1 95 ? -8.298 3.444 -7.101 1.00 97.50 95 ALA A C 1
ATOM 684 O O . ALA A 1 95 ? -7.223 3.606 -7.688 1.00 97.50 95 ALA A O 1
ATOM 685 N N . THR A 1 96 ? -8.397 3.527 -5.771 1.00 96.19 96 THR A N 1
ATOM 686 C CA . THR A 1 96 ? -7.255 3.729 -4.867 1.00 96.19 96 THR A CA 1
ATOM 687 C C . THR A 1 96 ? -6.278 2.559 -4.950 1.00 96.19 96 THR A C 1
ATOM 689 O O . THR A 1 96 ? -5.078 2.776 -5.136 1.00 96.19 96 THR A O 1
ATOM 692 N N . ILE A 1 97 ? -6.779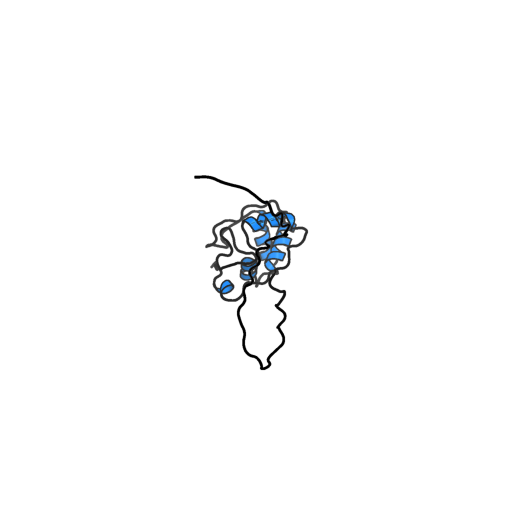 1.320 -4.909 1.00 97.62 97 ILE A N 1
ATOM 693 C CA . ILE A 1 97 ? -5.950 0.113 -5.040 1.00 97.62 97 ILE A CA 1
ATOM 694 C C . ILE A 1 97 ? -5.203 0.102 -6.378 1.00 97.62 97 ILE A C 1
ATOM 696 O O . ILE A 1 97 ? -3.996 -0.136 -6.402 1.00 97.62 97 ILE A O 1
ATOM 700 N N . ASP A 1 98 ? -5.888 0.388 -7.486 1.00 97.50 98 ASP A N 1
ATOM 701 C CA . ASP A 1 98 ? -5.277 0.403 -8.818 1.00 97.50 98 ASP A CA 1
ATOM 702 C C . ASP A 1 98 ? -4.239 1.525 -8.961 1.00 97.50 98 ASP A C 1
ATOM 704 O O . ASP A 1 98 ? -3.161 1.309 -9.520 1.00 97.50 98 ASP A O 1
ATOM 708 N N . THR A 1 99 ? -4.513 2.702 -8.392 1.00 95.69 99 THR A N 1
ATOM 709 C CA . THR A 1 99 ? -3.578 3.837 -8.386 1.00 95.69 99 THR A CA 1
ATOM 710 C C . THR A 1 99 ? -2.298 3.506 -7.620 1.00 95.69 99 THR A C 1
ATOM 712 O O . THR A 1 99 ? -1.192 3.755 -8.108 1.00 95.69 99 THR A O 1
ATOM 715 N N . LEU A 1 100 ? -2.427 2.921 -6.429 1.00 95.31 100 LEU A N 1
ATOM 716 C CA . LEU A 1 100 ? -1.285 2.519 -5.612 1.00 95.31 100 LEU A CA 1
ATOM 717 C C . LEU A 1 100 ? -0.519 1.356 -6.249 1.00 95.31 100 LEU A C 1
ATOM 719 O O . LEU A 1 100 ? 0.709 1.387 -6.276 1.00 95.31 100 LEU A O 1
ATOM 723 N N . ALA A 1 101 ? -1.211 0.374 -6.833 1.00 96.12 101 ALA A N 1
ATOM 724 C CA . ALA A 1 101 ? -0.570 -0.739 -7.533 1.00 96.12 101 ALA A CA 1
ATOM 725 C C . ALA A 1 101 ? 0.243 -0.240 -8.739 1.00 96.12 101 ALA A C 1
ATOM 727 O O . ALA A 1 101 ? 1.377 -0.677 -8.950 1.00 96.12 101 ALA A O 1
ATOM 728 N N . ASN A 1 102 ? -0.288 0.741 -9.475 1.00 95.81 102 ASN A N 1
ATOM 729 C CA . ASN A 1 102 ? 0.439 1.408 -10.548 1.00 95.81 102 ASN A CA 1
ATOM 730 C C . ASN A 1 102 ? 1.703 2.118 -10.031 1.00 95.81 102 ASN A C 1
ATOM 732 O O . ASN A 1 102 ? 2.758 1.970 -10.644 1.00 95.81 102 ASN A O 1
ATOM 736 N N . LYS A 1 103 ? 1.636 2.817 -8.887 1.00 93.81 103 LYS A N 1
ATOM 737 C CA . LYS A 1 103 ? 2.822 3.427 -8.252 1.00 93.81 103 LYS A CA 1
ATOM 738 C C . LYS A 1 103 ? 3.852 2.385 -7.807 1.00 93.81 103 LYS A C 1
ATOM 740 O O . LYS A 1 103 ? 5.044 2.614 -7.969 1.00 93.81 103 LYS A O 1
ATOM 745 N N . VAL A 1 104 ? 3.422 1.235 -7.285 1.00 93.69 104 VAL A N 1
ATOM 746 C CA . VAL A 1 104 ? 4.335 0.141 -6.905 1.00 93.69 104 VAL A CA 1
ATOM 747 C C . V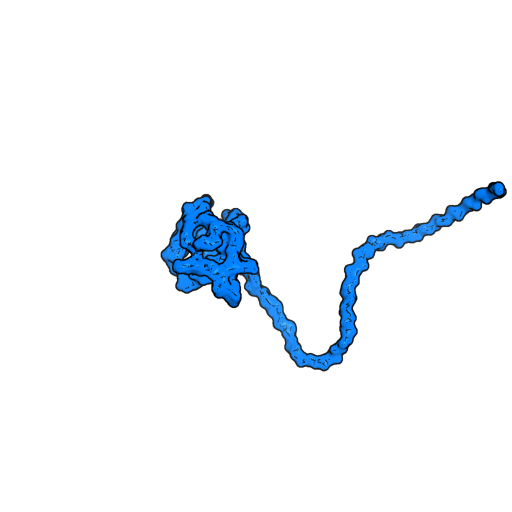AL A 1 104 ? 5.071 -0.403 -8.130 1.00 93.69 104 VAL A C 1
ATOM 749 O O . VAL A 1 104 ? 6.285 -0.578 -8.085 1.00 93.69 104 VAL A O 1
ATOM 752 N N . LYS A 1 105 ? 4.364 -0.650 -9.236 1.00 93.88 105 LYS A N 1
ATOM 753 C CA . LYS A 1 105 ? 4.955 -1.234 -10.447 1.00 93.88 105 LYS A CA 1
ATOM 754 C C . LYS A 1 105 ? 5.813 -0.238 -11.229 1.00 93.88 105 LYS A C 1
ATOM 756 O O . LYS A 1 105 ? 6.940 -0.552 -11.599 1.00 93.88 105 LYS A O 1
ATOM 761 N N . ASN A 1 106 ? 5.289 0.959 -11.469 1.00 93.88 106 ASN A N 1
ATOM 762 C CA . ASN A 1 106 ? 5.878 1.929 -12.395 1.00 93.88 106 ASN A CA 1
ATOM 763 C C . ASN A 1 106 ? 6.634 3.066 -11.695 1.00 93.88 106 ASN A C 1
ATOM 765 O O . ASN A 1 106 ? 7.223 3.906 -12.371 1.00 93.88 106 ASN A O 1
ATOM 769 N N . GLY A 1 107 ? 6.639 3.091 -10.364 1.00 90.31 107 GLY A N 1
ATOM 770 C CA . GLY A 1 107 ? 7.162 4.207 -9.593 1.00 90.31 107 GLY A CA 1
ATOM 771 C C . GLY A 1 107 ? 6.210 5.406 -9.555 1.00 90.31 107 GLY A C 1
ATOM 772 O O . GLY A 1 107 ? 5.128 5.411 -10.148 1.00 90.31 107 GLY A O 1
ATOM 773 N N . GLY A 1 108 ? 6.606 6.441 -8.821 1.00 87.50 108 GLY A N 1
ATOM 774 C CA . GLY A 1 108 ? 5.871 7.699 -8.729 1.00 87.50 108 GLY A CA 1
ATOM 775 C C . GLY A 1 108 ? 6.195 8.498 -7.471 1.00 87.50 108 GLY A C 1
ATOM 776 O O . GLY A 1 108 ? 6.815 8.003 -6.535 1.00 87.50 108 GLY A O 1
ATOM 777 N N . ASP A 1 109 ? 5.731 9.740 -7.441 1.00 84.62 109 ASP A N 1
ATOM 778 C CA . ASP A 1 109 ? 6.012 10.715 -6.388 1.00 84.62 109 ASP A CA 1
ATOM 779 C C . ASP A 1 109 ? 4.740 11.500 -5.998 1.00 84.62 109 ASP A C 1
ATOM 781 O O . ASP A 1 109 ? 3.613 11.071 -6.289 1.00 84.62 109 ASP A O 1
ATOM 785 N N . GLY A 1 110 ? 4.920 12.595 -5.250 1.00 79.62 110 GLY A N 1
ATOM 786 C CA . GLY A 1 110 ? 3.905 13.626 -4.996 1.00 79.62 110 GLY A CA 1
ATOM 787 C C . GLY A 1 110 ? 2.922 13.361 -3.851 1.00 79.62 110 GLY A C 1
ATOM 788 O O . GLY A 1 110 ? 2.251 14.285 -3.418 1.00 79.62 110 GLY A O 1
ATOM 789 N N . VAL A 1 111 ? 2.848 12.132 -3.334 1.00 83.06 111 VAL A N 1
ATOM 790 C CA . VAL A 1 111 ? 1.913 11.754 -2.247 1.00 83.06 111 VAL A CA 1
ATOM 791 C C . VAL A 1 111 ? 2.546 11.860 -0.856 1.00 83.06 111 VAL A C 1
ATOM 793 O O . VAL A 1 111 ? 1.865 11.698 0.140 1.00 83.06 111 VAL A O 1
ATOM 796 N N . TRP A 1 112 ? 3.847 12.114 -0.744 1.00 80.44 112 TRP A N 1
ATOM 797 C CA . TRP A 1 112 ? 4.528 12.145 0.554 1.00 80.44 112 TRP A CA 1
ATOM 798 C C . TRP A 1 112 ? 5.571 13.269 0.560 1.00 80.44 112 TRP A C 1
ATOM 800 O O . TRP A 1 112 ? 6.767 13.013 0.565 1.00 80.44 112 TRP A O 1
ATOM 810 N N . GLU A 1 113 ? 5.114 14.526 0.488 1.00 67.56 113 GLU A N 1
ATOM 811 C CA . GLU A 1 113 ? 5.939 15.728 0.231 1.00 67.56 113 GLU A CA 1
ATOM 812 C C . GLU A 1 113 ? 7.180 15.871 1.133 1.00 67.56 113 GLU A C 1
ATOM 814 O O . GLU A 1 113 ? 8.230 16.314 0.669 1.00 67.56 113 GLU A O 1
ATOM 819 N N . SER A 1 114 ? 7.092 15.488 2.412 1.00 64.12 114 SER A N 1
ATOM 820 C CA . SER A 1 114 ? 8.218 15.567 3.354 1.00 64.12 114 SER A CA 1
ATOM 821 C C . SER A 1 114 ? 9.111 14.323 3.358 1.00 64.12 114 SER A C 1
ATOM 823 O O . SER A 1 114 ? 10.208 14.363 3.912 1.00 64.12 114 SER A O 1
ATOM 825 N N . LEU A 1 115 ? 8.651 13.217 2.767 1.00 62.81 115 LEU A N 1
ATOM 826 C CA . LEU A 1 115 ? 9.396 11.968 2.657 1.00 62.81 115 LEU A CA 1
ATOM 827 C C . LEU A 1 115 ? 9.951 11.873 1.239 1.00 62.81 115 LEU A C 1
ATOM 829 O O . LEU A 1 115 ? 9.369 11.266 0.347 1.00 62.81 115 LEU A O 1
ATOM 833 N N . SER A 1 116 ? 11.103 12.513 1.035 1.00 53.41 116 SER A N 1
ATOM 834 C CA . SER A 1 116 ? 11.935 12.259 -0.141 1.00 53.41 116 SER A CA 1
ATOM 835 C C . SER A 1 116 ? 12.501 10.853 -0.011 1.00 53.41 116 SER A C 1
ATOM 837 O O . SER A 1 116 ? 13.414 10.642 0.789 1.00 53.41 116 SER A O 1
ATOM 839 N N . PRO A 1 117 ? 11.939 9.883 -0.746 1.00 66.56 117 PRO A N 1
ATOM 840 C CA . PRO A 1 117 ? 12.141 9.787 -2.186 1.00 66.56 117 PRO A CA 1
ATOM 841 C C . PRO A 1 117 ? 10.898 9.354 -2.990 1.00 66.56 117 PRO A C 1
ATOM 843 O O . PRO A 1 117 ? 9.901 8.850 -2.482 1.00 66.56 117 PRO A O 1
ATOM 846 N N . MET A 1 118 ? 11.007 9.516 -4.308 1.00 75.69 118 MET A N 1
ATOM 847 C CA . MET A 1 118 ? 10.116 8.886 -5.283 1.00 75.69 118 MET A CA 1
ATOM 848 C C . MET A 1 118 ? 10.164 7.354 -5.163 1.00 75.69 118 MET A C 1
ATOM 850 O O . MET A 1 118 ? 11.235 6.772 -4.977 1.00 75.69 118 MET A O 1
ATOM 854 N N . MET A 1 119 ? 9.025 6.692 -5.347 1.00 87.38 119 MET A N 1
ATOM 855 C CA . MET A 1 119 ? 8.994 5.248 -5.559 1.00 87.38 119 MET A CA 1
ATOM 856 C C . MET A 1 119 ? 9.607 4.949 -6.930 1.00 87.38 119 MET A C 1
ATOM 858 O O . MET A 1 119 ? 9.201 5.542 -7.930 1.00 87.38 119 MET A O 1
ATOM 862 N N . THR A 1 120 ? 10.580 4.045 -6.997 1.00 89.12 120 THR A N 1
ATOM 863 C CA . THR A 1 120 ? 11.176 3.601 -8.264 1.00 89.12 120 THR A CA 1
ATOM 864 C C . THR A 1 120 ? 10.347 2.472 -8.893 1.00 89.12 120 THR A C 1
ATOM 866 O O . THR A 1 120 ? 9.605 1.795 -8.180 1.00 89.12 120 THR A O 1
ATOM 869 N N . PRO A 1 121 ? 10.437 2.241 -10.219 1.00 91.50 121 PRO A N 1
ATOM 870 C CA . PRO A 1 121 ? 9.771 1.105 -10.857 1.00 91.50 121 PRO A CA 1
ATOM 871 C C . PRO A 1 121 ? 10.255 -0.239 -10.293 1.00 91.50 121 PRO A C 1
ATOM 8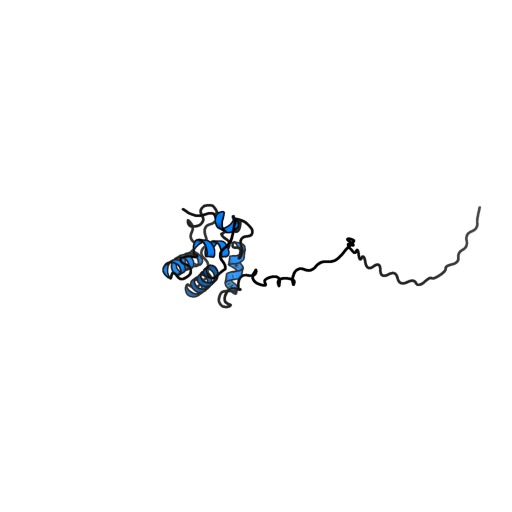73 O O . PRO A 1 121 ? 11.455 -0.426 -10.082 1.00 91.50 121 PRO A O 1
ATOM 876 N N . ASN A 1 122 ? 9.337 -1.193 -10.107 1.00 90.69 122 ASN A N 1
ATOM 877 C CA . ASN A 1 122 ? 9.624 -2.516 -9.547 1.00 90.69 122 ASN A CA 1
ATOM 878 C C . ASN A 1 122 ? 9.200 -3.639 -10.510 1.00 90.69 122 ASN A C 1
ATOM 880 O O . ASN A 1 122 ? 8.155 -3.537 -11.155 1.00 90.69 122 ASN A O 1
ATOM 884 N N . PRO A 1 123 ? 9.955 -4.752 -10.583 1.00 90.94 123 PRO A N 1
ATOM 885 C CA . PRO A 1 123 ? 9.659 -5.875 -11.471 1.00 90.94 123 PRO A CA 1
ATOM 886 C C . PRO A 1 123 ? 8.549 -6.774 -10.895 1.00 90.94 123 PRO A C 1
ATOM 888 O O . PRO A 1 123 ? 8.783 -7.930 -10.545 1.00 90.94 123 PRO A O 1
ATOM 891 N N . VAL A 1 124 ? 7.336 -6.236 -10.776 1.00 91.12 124 VAL A N 1
ATOM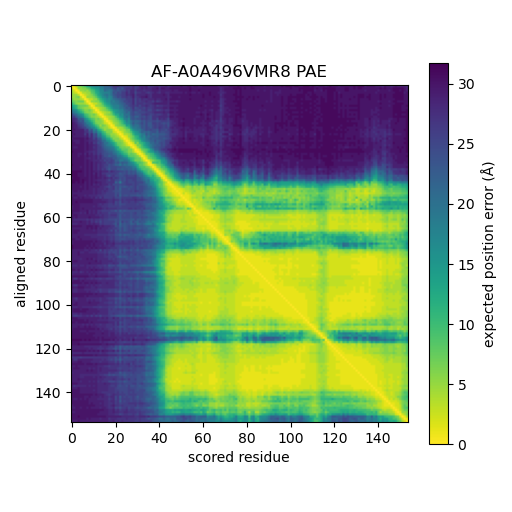 892 C CA . VAL A 1 124 ? 6.145 -6.952 -10.299 1.00 91.12 124 VAL A CA 1
ATOM 893 C C . VAL A 1 124 ? 5.051 -6.963 -11.362 1.00 91.12 124 VAL A C 1
ATOM 895 O O . VAL A 1 124 ? 4.923 -6.043 -12.174 1.00 91.12 124 VAL A O 1
ATOM 898 N N . THR A 1 125 ? 4.241 -8.017 -11.361 1.00 93.56 125 THR A N 1
ATOM 899 C CA . THR A 1 125 ? 3.015 -8.062 -12.169 1.00 93.56 125 THR A CA 1
ATOM 900 C C . THR A 1 125 ? 1.938 -7.151 -11.575 1.00 93.56 125 THR A C 1
ATOM 902 O O . THR A 1 125 ? 1.995 -6.786 -10.399 1.00 93.56 125 THR A O 1
ATOM 905 N N . ASP A 1 126 ? 0.925 -6.802 -12.373 1.00 94.56 126 ASP A N 1
ATOM 906 C CA . ASP A 1 126 ? -0.205 -5.998 -11.884 1.00 94.56 126 ASP A CA 1
ATOM 907 C C . ASP A 1 126 ? -0.965 -6.715 -10.761 1.00 94.56 126 ASP A C 1
ATOM 909 O O . ASP A 1 126 ? -1.389 -6.090 -9.793 1.00 94.56 126 ASP A O 1
ATOM 913 N N . GLU A 1 127 ? -1.099 -8.038 -10.860 1.00 94.44 127 GLU A N 1
ATOM 914 C CA . GLU A 1 127 ? -1.756 -8.860 -9.845 1.00 94.44 127 GLU A CA 1
ATOM 915 C C . GLU A 1 127 ? -0.982 -8.854 -8.521 1.00 94.44 127 GLU A C 1
ATOM 917 O O . GLU A 1 127 ? -1.556 -8.538 -7.479 1.00 94.44 127 GLU A O 1
ATOM 922 N N . GLN A 1 128 ? 0.334 -9.090 -8.562 1.00 93.88 128 GLN A N 1
ATOM 923 C CA . GLN A 1 128 ? 1.189 -9.022 -7.372 1.00 93.88 128 GLN A CA 1
ATOM 924 C C . GLN A 1 128 ? 1.151 -7.639 -6.720 1.00 93.88 128 GLN A C 1
ATOM 926 O O . GLN A 1 128 ? 1.040 -7.542 -5.498 1.00 93.88 128 GLN A O 1
ATOM 931 N N . ALA A 1 129 ? 1.198 -6.567 -7.518 1.00 94.38 129 ALA A N 1
ATOM 932 C CA . ALA A 1 129 ? 1.113 -5.204 -7.005 1.00 94.38 129 ALA A CA 1
ATOM 933 C C . ALA A 1 129 ? -0.228 -4.950 -6.294 1.00 94.38 129 ALA A C 1
ATOM 935 O O . ALA A 1 129 ? -0.244 -4.393 -5.197 1.00 94.38 129 ALA A O 1
ATOM 936 N N . LYS A 1 130 ? -1.349 -5.411 -6.865 1.00 96.31 130 LYS A N 1
ATOM 937 C CA . LYS A 1 130 ? -2.677 -5.277 -6.242 1.00 96.31 130 LYS A CA 1
ATOM 938 C C . LYS A 1 130 ? -2.810 -6.096 -4.962 1.00 96.31 130 LYS A C 1
ATOM 940 O O . LYS A 1 130 ? -3.338 -5.579 -3.982 1.00 96.31 130 LYS A O 1
ATOM 945 N N . ILE A 1 131 ? -2.337 -7.344 -4.950 1.00 95.31 131 ILE A N 1
ATOM 946 C CA . ILE A 1 131 ? -2.326 -8.189 -3.743 1.00 95.31 131 ILE A CA 1
ATOM 947 C C . ILE A 1 131 ? -1.533 -7.497 -2.634 1.00 95.31 131 ILE A C 1
ATOM 949 O O . ILE A 1 131 ? -1.988 -7.418 -1.494 1.00 95.31 131 ILE A O 1
ATOM 953 N N . PHE A 1 132 ? -0.374 -6.944 -2.985 1.00 94.31 132 PHE A N 1
ATOM 954 C CA . PHE A 1 132 ? 0.491 -6.274 -2.033 1.00 94.31 132 PHE A CA 1
ATOM 955 C C . PHE A 1 132 ? -0.131 -4.997 -1.458 1.00 94.31 132 PHE A C 1
ATOM 957 O O . PHE A 1 132 ? -0.140 -4.808 -0.244 1.00 94.31 132 PHE A O 1
ATOM 964 N N . VAL A 1 133 ? -0.721 -4.155 -2.309 1.00 96.00 133 VAL A N 1
ATOM 965 C CA . VAL A 1 133 ? -1.427 -2.943 -1.874 1.00 96.00 133 VAL A CA 1
ATOM 966 C C . VAL A 1 133 ? -2.611 -3.281 -0.977 1.00 96.00 133 VAL A C 1
ATOM 968 O O . VAL A 1 133 ? -2.766 -2.662 0.069 1.00 96.00 133 VAL A O 1
ATOM 971 N N . LYS A 1 134 ? -3.418 -4.286 -1.333 1.00 96.62 134 LYS A N 1
ATOM 972 C CA . LYS A 1 134 ? -4.535 -4.732 -0.488 1.00 96.62 134 LYS A CA 1
ATOM 973 C C . LYS A 1 134 ? -4.057 -5.170 0.892 1.00 96.62 134 LYS A C 1
ATOM 975 O O . LYS A 1 134 ? -4.678 -4.819 1.888 1.00 96.62 134 LYS A O 1
ATOM 980 N N . TRP A 1 135 ? -2.937 -5.889 0.956 1.00 95.75 135 TRP A N 1
ATOM 981 C CA . TRP A 1 135 ? -2.329 -6.246 2.232 1.00 95.75 135 TRP A CA 1
ATOM 982 C C . TRP A 1 135 ? -1.890 -5.005 3.024 1.00 95.75 135 TRP A C 1
ATOM 984 O O . TRP A 1 135 ? -2.274 -4.885 4.184 1.00 95.75 135 TRP A O 1
ATOM 994 N N . ILE A 1 136 ? -1.185 -4.047 2.406 1.00 94.88 136 ILE A N 1
ATOM 995 C CA . ILE A 1 136 ? -0.797 -2.782 3.061 1.00 94.88 136 ILE A CA 1
ATOM 996 C C . ILE A 1 136 ? -2.022 -2.060 3.635 1.00 94.88 136 ILE A C 1
ATOM 998 O O . ILE A 1 136 ? -2.011 -1.679 4.799 1.00 94.88 136 ILE A O 1
ATOM 1002 N N . LEU A 1 137 ? -3.083 -1.899 2.842 1.00 95.81 137 LEU A N 1
ATOM 1003 C CA . LEU A 1 137 ? -4.303 -1.195 3.250 1.00 95.81 137 LEU A CA 1
ATOM 1004 C C . LEU A 1 137 ? -5.114 -1.951 4.314 1.00 95.81 137 LEU A C 1
ATOM 1006 O O . LEU A 1 137 ? -5.957 -1.354 4.977 1.00 95.81 137 LEU A O 1
ATOM 1010 N N . SER A 1 138 ? -4.863 -3.251 4.483 1.00 95.00 138 SER A N 1
ATOM 1011 C CA . SER A 1 138 ? -5.471 -4.066 5.539 1.00 95.00 138 SER A CA 1
ATOM 1012 C C . SER A 1 138 ? -4.747 -3.972 6.883 1.00 95.00 138 SER A C 1
ATOM 1014 O O . SER A 1 138 ? -5.268 -4.463 7.885 1.00 95.00 138 SER A O 1
ATOM 1016 N N . LEU A 1 139 ? -3.548 -3.379 6.917 1.00 92.69 139 LEU A N 1
ATOM 1017 C CA . LEU A 1 139 ? -2.793 -3.239 8.155 1.00 92.69 139 LEU A CA 1
ATOM 1018 C C . LEU A 1 139 ? -3.521 -2.313 9.137 1.00 92.69 139 LEU A C 1
ATOM 1020 O O . LEU A 1 139 ? -4.183 -1.366 8.703 1.00 92.69 139 LEU A O 1
ATOM 1024 N N . PRO A 1 140 ? -3.367 -2.538 10.455 1.00 90.31 140 PRO A N 1
ATOM 1025 C CA . PRO A 1 140 ? -3.896 -1.618 11.449 1.00 90.31 140 PRO A CA 1
ATOM 1026 C C . PRO A 1 140 ? -3.380 -0.195 11.187 1.00 90.31 140 PRO A C 1
ATOM 1028 O O . PRO A 1 140 ? -2.168 -0.018 10.989 1.00 90.31 140 PRO A O 1
ATOM 1031 N N . PRO A 1 141 ? -4.264 0.817 11.166 1.00 83.81 141 PRO A N 1
ATOM 1032 C CA . PRO A 1 141 ? -3.828 2.199 11.081 1.00 83.81 141 PRO A CA 1
ATOM 1033 C C . PRO A 1 141 ? -3.010 2.566 12.326 1.00 83.81 141 PRO A C 1
ATOM 1035 O O . PRO A 1 141 ? -3.078 1.917 13.370 1.00 83.81 141 PRO A O 1
ATOM 1038 N N . LEU A 1 142 ? -2.204 3.614 12.206 1.00 85.06 142 LEU A N 1
ATOM 1039 C CA . LEU A 1 142 ? -1.537 4.226 13.341 1.00 85.06 142 LEU A CA 1
ATOM 1040 C C . LEU A 1 142 ? -2.575 4.838 14.281 1.00 85.06 142 LEU A C 1
ATOM 1042 O O . LEU A 1 142 ? -3.612 5.337 13.847 1.00 85.06 142 LEU A O 1
ATOM 1046 N N . GLU A 1 143 ? -2.239 4.867 15.564 1.00 80.44 143 GLU A N 1
ATOM 1047 C CA . GLU A 1 143 ? -3.057 5.481 16.605 1.00 80.44 143 GLU A CA 1
ATOM 1048 C C . GLU A 1 143 ? -2.294 6.614 17.308 1.00 80.44 143 GLU A C 1
ATOM 1050 O O . GLU A 1 143 ? -1.065 6.726 17.226 1.00 80.44 143 GLU A O 1
ATOM 1055 N N . GLY A 1 144 ? -3.037 7.465 18.018 1.00 79.75 144 GLY A N 1
ATOM 1056 C CA . GLY A 1 144 ? -2.480 8.486 18.904 1.00 79.75 144 GLY A CA 1
ATOM 1057 C C . GLY A 1 144 ? -1.606 9.532 18.203 1.00 79.75 144 GLY A C 1
ATOM 1058 O O . GLY A 1 144 ? -1.895 9.989 17.098 1.00 79.75 144 GLY A O 1
ATOM 1059 N N . GLU A 1 145 ? -0.530 9.946 18.875 1.00 71.75 145 GLU A N 1
ATOM 1060 C CA . GLU A 1 145 ? 0.376 11.005 18.410 1.00 71.75 145 GLU A CA 1
ATOM 1061 C C . GLU A 1 145 ? 1.020 10.690 17.050 1.00 71.75 145 GLU A C 1
ATOM 1063 O O . GLU A 1 145 ? 1.192 11.593 16.231 1.00 71.75 145 GLU A O 1
ATOM 1068 N N . ALA A 1 146 ? 1.306 9.414 16.770 1.00 74.44 146 ALA A N 1
ATOM 1069 C CA . ALA A 1 146 ? 1.895 8.983 15.503 1.00 74.44 146 ALA A CA 1
ATOM 1070 C C . ALA A 1 146 ? 0.937 9.174 14.314 1.00 74.44 146 ALA A C 1
ATOM 1072 O O . ALA A 1 146 ? 1.384 9.539 13.228 1.00 74.44 146 ALA A O 1
ATOM 1073 N N . ALA A 1 147 ? -0.370 8.975 14.521 1.00 77.44 147 ALA A N 1
ATOM 1074 C CA . ALA A 1 147 ? -1.392 9.239 13.507 1.00 77.44 147 ALA A CA 1
ATOM 1075 C C . ALA A 1 147 ? -1.580 10.746 13.268 1.00 77.44 147 ALA A C 1
ATOM 1077 O O . ALA A 1 147 ? -1.657 11.200 12.129 1.00 77.44 147 ALA A O 1
ATOM 1078 N N . ASN A 1 148 ? -1.588 11.533 14.347 1.00 73.69 148 ASN A N 1
ATOM 1079 C CA . ASN A 1 148 ? -1.784 12.986 14.289 1.00 73.69 148 ASN A CA 1
ATOM 1080 C C . ASN A 1 148 ? -0.579 13.740 13.712 1.00 73.69 148 ASN A C 1
ATOM 1082 O O . ASN A 1 148 ? -0.718 14.865 13.241 1.00 73.69 148 ASN A O 1
ATOM 1086 N N . SER A 1 149 ? 0.597 13.118 13.764 1.00 68.56 149 SER A N 1
ATOM 1087 C CA . SER A 1 149 ? 1.855 13.678 13.272 1.00 68.56 149 SER A CA 1
ATOM 1088 C C . SER A 1 149 ? 2.245 13.125 11.908 1.00 68.56 149 SER A C 1
ATOM 1090 O O . SER A 1 149 ? 3.378 13.341 11.476 1.00 68.56 149 SER A O 1
ATOM 1092 N N . LEU A 1 150 ? 1.348 12.389 11.238 1.00 72.38 150 LEU A N 1
ATOM 1093 C CA . LEU A 1 150 ? 1.594 11.960 9.871 1.00 72.38 150 LEU A CA 1
ATOM 1094 C C . LEU A 1 150 ? 1.975 13.180 9.034 1.00 72.38 150 LEU A C 1
ATOM 1096 O O . LEU A 1 150 ? 1.343 14.231 9.177 1.00 72.38 150 LEU A O 1
ATOM 1100 N N . PRO A 1 151 ? 2.979 13.065 8.153 1.00 66.00 151 PRO A N 1
ATOM 1101 C CA . PRO A 1 151 ? 3.207 14.067 7.137 1.00 66.00 151 PRO A CA 1
ATOM 1102 C C . PRO A 1 151 ? 2.017 14.016 6.184 1.00 66.00 151 PRO A C 1
ATOM 1104 O O . PRO A 1 151 ? 2.013 13.297 5.187 1.00 66.00 151 PRO A O 1
ATOM 1107 N N . LEU A 1 152 ? 0.949 14.707 6.571 1.00 55.06 152 LEU A N 1
ATOM 1108 C CA . LEU A 1 152 ? -0.245 14.843 5.772 1.00 55.06 152 LEU A CA 1
ATOM 1109 C C . LEU A 1 152 ? 0.170 15.607 4.523 1.00 55.06 152 LEU A C 1
ATOM 1111 O O . LEU A 1 152 ? 0.656 16.737 4.607 1.00 55.06 152 LEU A O 1
ATOM 1115 N N . THR A 1 153 ? -0.029 14.992 3.363 1.00 54.22 153 THR A N 1
ATOM 1116 C CA . THR A 1 153 ? -0.207 15.789 2.158 1.00 54.22 153 THR A CA 1
ATOM 1117 C C . THR A 1 153 ? -1.443 16.644 2.318 1.00 54.22 153 THR A C 1
ATOM 1119 O O . THR A 1 153 ? -2.429 16.224 2.930 1.00 54.22 153 THR A O 1
ATOM 1122 N N . LYS A 1 154 ? -1.379 17.842 1.752 1.00 46.50 154 LYS A N 1
ATOM 1123 C CA . LYS A 1 154 ? -2.589 18.602 1.458 1.00 46.50 154 LYS A CA 1
ATOM 1124 C C . LYS A 1 154 ? -3.498 17.858 0.486 1.00 46.50 154 LYS A C 1
ATOM 1126 O O . LYS A 1 154 ? -2.979 17.056 -0.323 1.00 46.50 154 LYS A O 1
#

Nearest PDB structures (foldseek):
  5cbk-assembly1_A  TM=3.862E-01  e=2.996E+00  Striga hermonthica
  8dvc-assembly5_E  TM=3.712E-01  e=7.365E+00  Striga hermonthica

Mean predicted aligned error: 15.22 Å

Foldseek 3Di:
DDDDDDDDDDDDDDDDDDDDDDDDDDDDDDDDDDDDDPPPDPPPDWDDADPLLNVLVVVVCVQAAQDAPAQLRGQRDHHLLLVLLLCVVCLPPPVVLQVQLCCAADWADDQQVVRDDTGHHDPDDSVSSSSRSNSSNPTHHDDDPSSVSHSGDD

Sequence (154 aa):
MKKTLLGIGIGIGIGLIVVGYNYNVSNPTAPSAVDEPAALSAVDEPAAPPAEVSGPYKLCLVCHKIKASDSTGGILGPAYTQVATHYQDKKDDQATIDTLANKVKNGGDGVWESLSPMMTPNPVTDEQAKIFVKWILSLPPLEGEAANSLPLTK

Secondary structure (DSSP, 8-state):
-----------------------------------------TT-SPPPPPGGGHHHHHHHTTT--SS-SSTT--SSS--HHHHHHHTGGGTT-HHHHHHHHHHHHH-B-SS-TTS--PBPP-S--HHHHHHHHHHHHHSPPP-HHHHHTS----